Protein AF-A0A423W3A3-F1 (afdb_monomer)

Solvent-accessible surface area (backbone atoms only — not comparable to full-atom values): 9760 Å² total; per-residue (Å²): 139,81,90,86,90,85,78,93,80,85,83,80,90,76,84,77,77,81,70,83,77,73,79,74,72,78,73,67,79,78,69,74,69,83,64,56,57,60,70,57,32,50,52,51,48,52,51,54,51,54,57,58,48,65,73,46,77,58,69,70,60,25,53,52,51,51,51,51,49,54,53,35,59,57,54,19,48,82,36,55,91,37,96,64,26,46,39,63,69,35,44,51,53,41,51,52,50,44,52,75,73,65,54,54,74,65,59,55,49,54,50,52,51,51,54,52,43,40,48,54,51,18,52,54,50,49,56,51,50,50,55,51,50,53,52,52,49,56,53,48,53,52,47,54,55,48,57,56,49,58,60,56,66,68,72,62,76,78,76,88,125

pLDDT: mean 72.88, std 20.18, range [36.94, 94.88]

Sequence (161 aa):
MPVDSIGLVRPSGEGTVMLPKAEKRADLPESAPEGVRTEQGITGFMVRVSSRLRHIQPAHKRVEARHRFLGLLTSVNLNLDMQSPYDLAAADTLRDFLQEVGLTSRILLDFELILKAAESEAQARWVKAEKVAEALEATREKRGEWDVIEQSDVDEQWEIV

Organism: NCBI:txid1230097

Radius of gyration: 33.47 Å; Cα contacts (8 Å, |Δi|>4): 79; chains: 1; bounding box: 62×89×92 Å

Mean predicted aligned error: 16.51 Å

Structure (mmCIF, N/CA/C/O backbone):
data_AF-A0A423W3A3-F1
#
_entry.id   AF-A0A423W3A3-F1
#
loop_
_atom_site.group_PDB
_atom_site.id
_atom_site.type_symbol
_atom_site.label_atom_id
_atom_site.label_alt_id
_atom_site.label_comp_id
_atom_site.label_asym_id
_atom_site.label_entity_id
_atom_site.label_seq_id
_atom_site.pdbx_PDB_ins_code
_atom_site.Cartn_x
_atom_site.Cartn_y
_atom_site.Cartn_z
_atom_site.occupancy
_atom_site.B_iso_or_equiv
_atom_site.auth_seq_id
_atom_site.auth_comp_id
_atom_site.auth_asym_id
_atom_site.auth_atom_id
_atom_site.pdbx_PDB_model_num
ATOM 1 N N . MET A 1 1 ? -12.029 71.899 32.134 1.00 43.22 1 MET A N 1
ATOM 2 C CA . MET A 1 1 ? -10.652 72.395 32.369 1.00 43.22 1 MET A CA 1
ATOM 3 C C . MET A 1 1 ? -9.852 71.206 32.892 1.00 43.22 1 MET A C 1
ATOM 5 O O . MET A 1 1 ? -10.419 70.576 33.781 1.00 43.22 1 MET A O 1
ATOM 9 N N . PRO A 1 2 ? -8.643 70.848 32.411 1.00 42.91 2 PRO A N 1
ATOM 10 C CA . PRO A 1 2 ? -7.736 71.481 31.425 1.00 42.91 2 PRO A CA 1
ATOM 11 C C . PRO A 1 2 ? -7.537 70.602 30.146 1.00 42.91 2 PRO A C 1
ATOM 13 O O . PRO A 1 2 ? -7.809 69.408 30.183 1.00 42.91 2 PRO A O 1
ATOM 16 N N . VAL A 1 3 ? -7.431 71.146 28.923 1.00 47.12 3 VAL A N 1
ATOM 17 C CA . VAL A 1 3 ? -6.204 71.470 28.139 1.00 47.12 3 VAL A CA 1
ATOM 18 C C . VAL A 1 3 ? -4.923 70.716 28.508 1.00 47.12 3 VAL A C 1
ATOM 20 O O . VAL A 1 3 ? -4.428 70.891 29.608 1.00 47.12 3 VAL A O 1
ATOM 23 N N . ASP A 1 4 ? -4.367 69.967 27.548 1.00 44.53 4 ASP A N 1
ATOM 24 C CA . ASP A 1 4 ? -3.005 70.232 27.066 1.00 44.53 4 ASP A CA 1
ATOM 25 C C . ASP A 1 4 ? -2.725 69.602 25.690 1.00 44.53 4 ASP A C 1
ATOM 27 O O . ASP A 1 4 ? -3.022 68.440 25.414 1.00 44.53 4 ASP A O 1
ATOM 31 N N . SER A 1 5 ? -2.162 70.445 24.826 1.00 48.16 5 SER A N 1
ATOM 32 C CA . SER A 1 5 ? -1.683 70.175 23.474 1.00 48.16 5 SER A CA 1
ATOM 33 C C . SER A 1 5 ? -0.200 69.824 23.515 1.00 48.16 5 SER A C 1
ATOM 35 O O . SER A 1 5 ? 0.595 70.647 23.954 1.00 48.16 5 SER A O 1
ATOM 37 N N . ILE A 1 6 ? 0.195 68.678 22.964 1.00 49.97 6 ILE A N 1
ATOM 38 C CA . ILE A 1 6 ? 1.567 68.373 22.519 1.00 49.97 6 ILE A CA 1
ATOM 39 C C . ILE A 1 6 ? 1.386 67.374 21.366 1.00 49.97 6 ILE A C 1
ATOM 41 O O . ILE A 1 6 ? 0.609 66.439 21.490 1.00 49.97 6 ILE A O 1
ATOM 45 N N . GLY A 1 7 ? 1.986 67.459 20.190 1.00 36.94 7 GLY A N 1
ATOM 46 C CA . GLY A 1 7 ? 3.099 68.244 19.700 1.00 36.94 7 GLY A CA 1
ATOM 47 C C . GLY A 1 7 ? 3.613 67.485 18.474 1.00 36.94 7 GLY A C 1
ATOM 48 O O . GLY A 1 7 ? 3.959 66.312 18.548 1.00 36.94 7 GLY A O 1
ATOM 49 N N . LEU A 1 8 ? 3.551 68.165 17.339 1.00 42.56 8 LEU A N 1
ATOM 50 C CA . LEU A 1 8 ? 4.186 67.908 16.052 1.00 42.56 8 LEU A CA 1
ATOM 51 C C . LEU A 1 8 ? 5.517 67.122 16.111 1.00 42.56 8 LEU A C 1
ATOM 53 O O . LEU A 1 8 ? 6.487 67.677 16.604 1.00 42.56 8 LEU A O 1
ATOM 57 N N . VAL A 1 9 ? 5.606 65.943 15.472 1.00 43.94 9 VAL A N 1
ATOM 58 C CA . VAL A 1 9 ? 6.812 65.491 14.738 1.00 43.94 9 VAL A CA 1
ATOM 59 C C . VAL A 1 9 ? 6.397 64.532 13.605 1.00 43.94 9 VAL A C 1
ATOM 61 O O . VAL A 1 9 ? 6.062 63.374 13.835 1.00 43.94 9 VAL A O 1
ATOM 64 N N . ARG A 1 10 ? 6.450 65.008 12.355 1.00 49.56 10 ARG A N 1
ATOM 65 C CA . ARG A 1 10 ? 6.802 64.160 11.202 1.00 49.56 10 ARG A CA 1
ATOM 66 C C . ARG A 1 10 ? 8.330 64.103 11.146 1.00 49.56 10 ARG A C 1
ATOM 68 O O . ARG A 1 10 ? 8.962 65.121 11.427 1.00 49.56 10 ARG A O 1
ATOM 75 N N . PRO A 1 11 ? 8.913 62.996 10.673 1.00 46.88 11 PRO A N 1
ATOM 76 C CA . PRO A 1 11 ? 9.640 63.174 9.426 1.00 46.88 11 PRO A CA 1
ATOM 77 C C . PRO A 1 11 ? 9.573 61.978 8.474 1.00 46.88 11 PRO A C 1
ATOM 79 O O . PRO A 1 11 ? 9.392 60.829 8.856 1.00 46.88 11 PRO A O 1
ATOM 82 N N . SER A 1 12 ? 9.836 62.341 7.223 1.00 41.31 12 SER A N 1
ATOM 83 C CA . SER A 1 12 ? 10.477 61.540 6.189 1.00 41.31 12 SER A CA 1
ATOM 84 C C . SER A 1 12 ? 9.682 60.385 5.593 1.00 41.31 12 SER A C 1
ATOM 86 O O . SER A 1 12 ? 9.723 59.241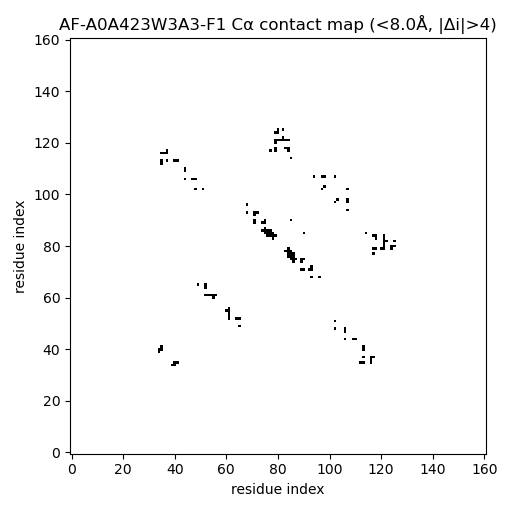 6.033 1.00 41.31 12 SER A O 1
ATOM 88 N N . GLY A 1 13 ? 9.016 60.714 4.486 1.00 46.81 13 GLY A N 1
ATOM 89 C CA . GLY A 1 13 ? 8.822 59.749 3.423 1.00 46.81 13 GLY A CA 1
ATOM 90 C C . GLY A 1 13 ? 10.174 59.370 2.830 1.00 46.81 13 GLY A C 1
ATOM 91 O O . GLY A 1 13 ? 10.799 60.171 2.143 1.00 46.81 13 GLY A O 1
ATOM 92 N N . GLU A 1 14 ? 10.573 58.126 3.047 1.00 40.88 14 GLU A N 1
ATOM 93 C CA . GLU A 1 14 ? 11.341 57.380 2.064 1.00 40.88 14 GLU A CA 1
ATOM 94 C C . GLU A 1 14 ? 10.379 56.380 1.433 1.00 40.88 14 GLU A C 1
ATOM 96 O O . GLU A 1 14 ? 9.945 55.398 2.037 1.00 40.88 14 GLU A O 1
ATOM 101 N N . GLY A 1 15 ? 9.967 56.704 0.209 1.00 40.06 15 GLY A N 1
ATOM 102 C CA . GLY A 1 15 ? 9.215 55.802 -0.638 1.00 40.06 15 GLY A CA 1
ATOM 103 C C . GLY A 1 15 ? 10.087 54.609 -1.002 1.00 40.06 15 GLY A C 1
ATOM 104 O O . GLY A 1 15 ? 10.914 54.695 -1.901 1.00 40.06 15 GLY A O 1
ATOM 105 N N . THR A 1 16 ? 9.863 53.476 -0.343 1.00 38.41 16 THR A N 1
ATOM 106 C CA . THR A 1 16 ? 10.180 52.181 -0.945 1.00 38.41 16 THR A CA 1
ATOM 107 C C . THR A 1 16 ? 8.969 51.783 -1.771 1.00 38.41 16 THR A C 1
ATOM 109 O O . THR A 1 16 ? 7.960 51.303 -1.253 1.00 38.41 16 THR A O 1
ATOM 112 N N . VAL A 1 17 ? 9.052 52.065 -3.069 1.00 42.94 17 VAL A N 1
ATOM 113 C CA . VAL A 1 17 ? 8.116 51.546 -4.063 1.00 42.94 17 VAL A CA 1
ATOM 114 C C . VAL A 1 17 ? 8.175 50.027 -3.992 1.00 42.94 17 VAL A C 1
ATOM 116 O O . VAL A 1 17 ? 9.223 49.412 -4.184 1.00 42.94 17 VAL A O 1
ATOM 119 N N . MET A 1 18 ? 7.024 49.446 -3.670 1.00 40.09 18 MET A N 1
ATOM 120 C CA . MET A 1 18 ? 6.781 48.018 -3.710 1.00 40.09 18 MET A CA 1
ATOM 121 C C . MET A 1 18 ? 7.066 47.484 -5.114 1.00 40.09 18 MET A C 1
ATOM 123 O O . MET A 1 18 ? 6.359 47.815 -6.063 1.00 40.09 18 MET A O 1
ATOM 127 N N . LEU A 1 19 ? 8.066 46.615 -5.231 1.00 50.25 19 LEU A N 1
ATOM 128 C CA . LEU A 1 19 ? 8.098 45.625 -6.299 1.00 50.25 19 LEU A CA 1
ATOM 129 C C . LEU A 1 19 ? 7.278 44.416 -5.824 1.00 50.25 19 LEU A C 1
ATOM 131 O O . LEU A 1 19 ? 7.467 43.977 -4.683 1.00 50.25 19 LEU A O 1
ATOM 135 N N . PRO A 1 20 ? 6.345 43.894 -6.641 1.00 41.22 20 PRO A N 1
ATOM 136 C CA . PRO A 1 20 ? 5.520 42.761 -6.260 1.00 41.22 20 PRO A CA 1
ATOM 137 C C . PRO A 1 20 ? 6.425 41.574 -5.945 1.00 41.22 20 PRO A C 1
ATOM 139 O O . PRO A 1 20 ? 7.219 41.119 -6.767 1.00 41.22 20 PRO A O 1
ATOM 142 N N . LYS A 1 21 ? 6.307 41.117 -4.698 1.00 40.44 21 LYS A N 1
ATOM 143 C CA . LYS A 1 21 ? 6.926 39.909 -4.172 1.00 40.44 21 LYS A CA 1
ATOM 144 C C . LYS A 1 21 ? 6.572 38.783 -5.134 1.00 40.44 21 LYS A C 1
ATOM 146 O O . LYS A 1 21 ? 5.400 38.428 -5.233 1.00 40.44 21 LYS A O 1
ATOM 151 N N . ALA A 1 22 ? 7.579 38.301 -5.861 1.00 42.16 22 ALA A N 1
ATOM 152 C CA . ALA A 1 22 ? 7.466 37.151 -6.736 1.00 42.16 22 ALA A CA 1
ATOM 153 C C . ALA A 1 22 ? 6.656 36.082 -6.008 1.00 42.16 22 ALA A C 1
ATOM 155 O O . ALA A 1 22 ? 6.976 35.733 -4.864 1.00 42.16 22 ALA A O 1
ATOM 156 N N . GLU A 1 23 ? 5.571 35.647 -6.647 1.00 39.56 23 GLU A N 1
ATOM 157 C CA . GLU A 1 23 ? 4.802 34.494 -6.221 1.00 39.56 23 GLU A CA 1
ATOM 158 C C . GLU A 1 23 ? 5.806 33.397 -5.892 1.00 39.56 23 GLU A C 1
ATOM 1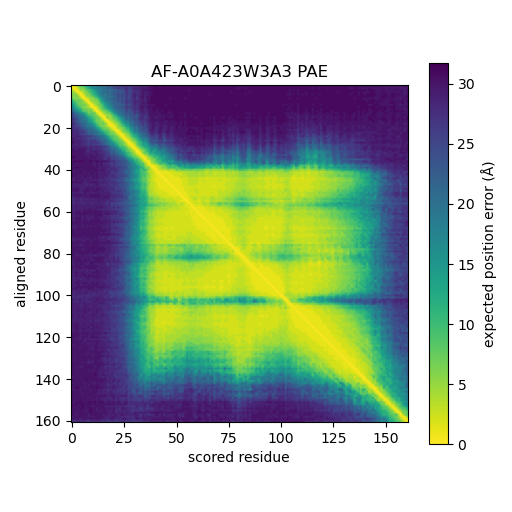60 O O . GLU A 1 23 ? 6.500 32.873 -6.768 1.00 39.56 23 GLU A O 1
ATOM 165 N N . LYS A 1 24 ? 5.918 33.080 -4.597 1.00 39.69 24 LYS A N 1
ATOM 166 C CA . LYS A 1 24 ? 6.409 31.779 -4.182 1.00 39.69 24 LYS A CA 1
ATOM 167 C C . LYS A 1 24 ? 5.463 30.804 -4.862 1.00 39.69 24 LYS A C 1
ATOM 169 O O . LYS A 1 24 ? 4.366 30.565 -4.359 1.00 39.69 24 LYS A O 1
ATOM 174 N N . ARG A 1 25 ? 5.881 30.289 -6.023 1.00 41.34 25 ARG A N 1
ATOM 175 C CA . ARG A 1 25 ? 5.448 28.984 -6.499 1.00 41.34 25 ARG A CA 1
ATOM 176 C C . ARG A 1 25 ? 5.480 28.113 -5.260 1.00 41.34 25 ARG A C 1
ATOM 178 O O . ARG A 1 25 ? 6.506 28.038 -4.585 1.00 41.34 25 ARG A O 1
ATOM 185 N N . ALA A 1 26 ? 4.312 27.619 -4.877 1.00 38.19 26 ALA A N 1
ATOM 186 C CA . ALA A 1 26 ? 4.230 26.592 -3.873 1.00 38.19 26 ALA A CA 1
ATOM 187 C C . ALA A 1 26 ? 5.052 25.438 -4.438 1.00 38.19 26 ALA A C 1
ATOM 189 O O . ALA A 1 26 ? 4.578 24.706 -5.306 1.00 38.19 26 ALA A O 1
ATOM 190 N N . ASP A 1 27 ? 6.313 25.365 -4.017 1.00 41.59 27 ASP A N 1
ATOM 191 C CA . ASP A 1 27 ? 7.104 24.161 -4.095 1.00 41.59 27 ASP A CA 1
ATOM 192 C C . ASP A 1 27 ? 6.250 23.118 -3.381 1.00 41.59 27 ASP A C 1
ATOM 194 O O . ASP A 1 27 ? 6.100 23.110 -2.154 1.00 41.59 27 ASP A O 1
ATOM 198 N N . LEU A 1 28 ? 5.574 22.305 -4.195 1.00 46.03 28 LEU A N 1
ATOM 199 C CA . LEU A 1 28 ? 5.144 20.973 -3.814 1.00 46.03 28 LEU A CA 1
ATOM 200 C C . LEU A 1 28 ? 6.295 20.381 -2.999 1.00 46.03 28 LEU A C 1
ATOM 202 O O . LEU A 1 28 ? 7.432 20.529 -3.444 1.00 46.03 28 LEU A O 1
ATOM 206 N N . PRO A 1 29 ? 6.050 19.772 -1.827 1.00 44.22 29 PRO A N 1
ATOM 207 C CA . PRO A 1 29 ? 7.122 19.178 -1.046 1.00 44.22 29 PRO A CA 1
ATOM 208 C C . PRO A 1 29 ? 7.838 18.140 -1.914 1.00 44.22 29 PRO A C 1
ATOM 210 O O . PRO A 1 29 ? 7.359 17.027 -2.130 1.00 44.22 29 PRO A O 1
ATOM 213 N N . GLU A 1 30 ? 8.960 18.579 -2.472 1.00 48.22 30 GLU A N 1
ATOM 214 C CA . GLU A 1 30 ? 9.918 17.795 -3.212 1.00 48.22 30 GLU A CA 1
ATOM 215 C C . GLU A 1 30 ? 10.540 16.847 -2.191 1.00 48.22 30 GLU A C 1
ATOM 217 O O . GLU A 1 30 ? 10.986 17.265 -1.123 1.00 48.22 30 GLU A O 1
ATOM 222 N N . SER A 1 31 ? 10.483 15.556 -2.506 1.00 45.34 31 SER A N 1
ATOM 223 C CA . SER A 1 31 ? 10.756 14.416 -1.627 1.00 45.34 31 SER A CA 1
ATOM 224 C C . SER A 1 31 ? 9.699 14.172 -0.538 1.00 45.34 31 SER A C 1
ATOM 226 O O . SER A 1 31 ? 9.670 14.766 0.540 1.00 45.34 31 SER A O 1
ATOM 228 N N . ALA A 1 32 ? 8.844 13.176 -0.795 1.00 45.47 32 ALA A N 1
ATOM 229 C CA . ALA A 1 32 ? 8.305 12.379 0.297 1.00 45.47 32 ALA A CA 1
ATOM 230 C C . ALA A 1 32 ? 9.491 11.917 1.170 1.00 45.47 32 ALA A C 1
ATOM 232 O O . ALA A 1 32 ? 10.530 11.555 0.612 1.00 45.47 32 ALA A O 1
ATOM 233 N N . PRO A 1 33 ? 9.379 11.949 2.510 1.00 45.16 33 PRO A N 1
ATOM 234 C CA . PRO A 1 33 ? 10.493 11.611 3.384 1.00 45.16 33 PRO A CA 1
ATOM 235 C C . PRO A 1 33 ? 11.054 10.237 3.002 1.00 45.16 33 PRO A C 1
ATOM 237 O O . PRO A 1 33 ? 10.318 9.250 2.977 1.00 45.16 33 PRO A O 1
ATOM 240 N N . GLU A 1 34 ? 12.363 10.177 2.743 1.00 47.88 34 GLU A N 1
ATOM 241 C CA . GLU A 1 34 ? 13.142 8.993 2.327 1.00 47.88 34 GLU A CA 1
ATOM 242 C C . GLU A 1 34 ? 12.978 7.750 3.23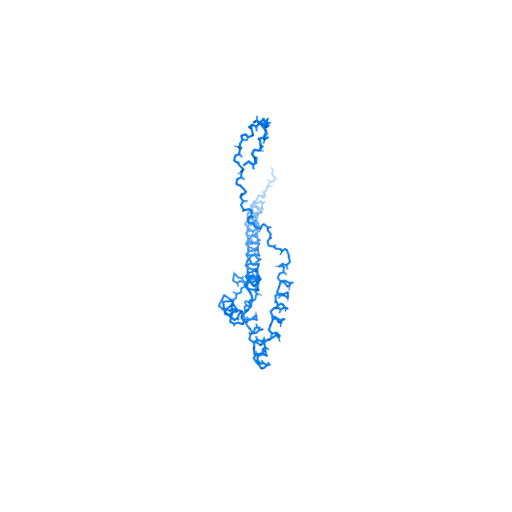0 1.00 47.88 34 GLU A C 1
ATOM 244 O O . GLU A 1 34 ? 13.457 6.667 2.901 1.00 47.88 34 GLU A O 1
ATOM 249 N N . GLY A 1 35 ? 12.264 7.872 4.353 1.00 41.94 35 GLY A N 1
ATOM 250 C CA . GLY A 1 35 ? 11.908 6.787 5.266 1.00 41.94 35 GLY A CA 1
ATOM 251 C C . GLY A 1 35 ? 10.745 5.888 4.818 1.00 41.94 35 GLY A C 1
ATOM 252 O O . GLY A 1 35 ? 10.448 4.920 5.514 1.00 41.94 35 GLY A O 1
ATOM 253 N N . VAL A 1 36 ? 10.093 6.152 3.678 1.00 47.72 36 VAL A N 1
ATOM 254 C CA . VAL A 1 36 ? 9.083 5.248 3.074 1.00 47.72 36 VAL A CA 1
ATOM 255 C C . VAL A 1 36 ? 9.743 4.305 2.056 1.00 47.72 36 VAL A C 1
ATOM 257 O O . VAL A 1 36 ? 9.193 3.993 1.007 1.00 47.72 36 VAL A O 1
ATOM 260 N N . ARG A 1 37 ? 10.954 3.818 2.353 1.00 54.38 37 ARG A N 1
ATOM 261 C CA . ARG A 1 37 ? 11.483 2.615 1.700 1.00 54.38 37 ARG A CA 1
ATOM 262 C C . ARG A 1 37 ? 10.742 1.426 2.302 1.00 54.38 37 ARG A C 1
ATOM 264 O O . ARG A 1 37 ? 11.085 0.961 3.387 1.00 54.38 37 ARG A O 1
ATOM 271 N N . THR A 1 38 ? 9.621 1.118 1.654 1.00 63.03 38 THR A N 1
ATOM 272 C CA . THR A 1 38 ? 8.705 -0.028 1.788 1.00 63.03 38 THR A CA 1
ATOM 273 C C . THR A 1 38 ? 8.735 -0.773 3.130 1.00 63.03 38 THR A C 1
ATOM 275 O O . THR A 1 38 ? 7.797 -0.629 3.908 1.00 63.03 38 THR A O 1
ATOM 278 N N . GLU A 1 39 ? 9.792 -1.500 3.486 1.00 60.88 39 GLU A N 1
ATOM 279 C CA . GLU A 1 39 ? 9.851 -2.278 4.735 1.00 60.88 39 GLU A CA 1
ATOM 280 C C . GLU A 1 39 ? 9.796 -1.441 6.029 1.00 60.88 39 GLU A C 1
ATOM 282 O O . GLU A 1 39 ? 9.061 -1.783 6.966 1.00 60.88 39 GLU A O 1
ATOM 287 N N . GLN A 1 40 ? 10.521 -0.317 6.101 1.00 63.72 40 GLN A N 1
ATOM 288 C CA . GLN A 1 40 ? 10.511 0.545 7.295 1.00 63.72 40 GLN A CA 1
ATOM 289 C C . GLN A 1 40 ? 9.209 1.353 7.398 1.00 63.72 40 GLN A C 1
ATOM 291 O O . GLN A 1 40 ? 8.678 1.551 8.497 1.00 63.72 40 GLN A O 1
ATOM 296 N N . GLY A 1 41 ? 8.651 1.754 6.250 1.00 77.12 41 GLY A N 1
ATOM 297 C CA . GLY A 1 41 ? 7.373 2.461 6.158 1.00 77.12 41 GLY A CA 1
ATOM 298 C C . GLY A 1 41 ? 6.190 1.591 6.590 1.00 77.12 41 GLY A C 1
ATOM 299 O O . GLY A 1 41 ? 5.409 2.004 7.452 1.00 77.12 41 GLY A O 1
ATOM 300 N N . ILE A 1 42 ? 6.106 0.362 6.066 1.00 83.75 42 ILE A N 1
ATOM 301 C CA . ILE A 1 42 ? 5.047 -0.606 6.395 1.00 83.75 42 ILE A CA 1
ATOM 302 C C . ILE A 1 42 ? 5.135 -1.006 7.866 1.00 83.75 42 ILE A C 1
ATOM 304 O O . ILE A 1 42 ? 4.128 -0.970 8.573 1.00 83.75 42 ILE A O 1
ATOM 308 N N . THR A 1 43 ? 6.333 -1.308 8.373 1.00 85.69 43 THR A N 1
ATOM 309 C CA . THR A 1 43 ? 6.516 -1.658 9.790 1.00 85.69 43 THR A CA 1
ATOM 310 C C . THR A 1 43 ? 6.097 -0.510 10.707 1.00 85.69 43 THR A C 1
ATOM 312 O O . THR A 1 43 ? 5.352 -0.716 11.668 1.00 85.69 43 THR A O 1
ATOM 315 N N . GLY A 1 44 ? 6.501 0.723 10.385 1.00 86.69 44 GLY A N 1
ATOM 316 C CA . GLY A 1 44 ? 6.090 1.911 11.130 1.00 86.69 44 GLY A CA 1
ATOM 317 C C . GLY A 1 44 ? 4.573 2.123 11.119 1.00 86.69 44 GLY A C 1
ATOM 318 O O . GLY A 1 44 ? 3.983 2.416 12.163 1.00 86.69 44 GLY A O 1
ATOM 319 N N . PHE A 1 45 ? 3.932 1.935 9.966 1.00 89.50 45 PHE A N 1
ATOM 320 C CA . PHE A 1 45 ? 2.479 1.990 9.824 1.00 89.50 45 PHE A CA 1
ATOM 321 C C . PHE A 1 45 ? 1.782 0.913 10.670 1.00 89.50 45 PHE A C 1
ATOM 323 O O . PHE A 1 45 ? 0.918 1.241 11.487 1.00 89.50 45 PHE A O 1
ATOM 330 N N . MET A 1 46 ? 2.220 -0.347 10.575 1.00 90.56 46 MET A N 1
ATOM 331 C CA . MET A 1 46 ? 1.679 -1.462 11.359 1.00 90.56 46 MET A CA 1
ATOM 332 C C . MET A 1 46 ? 1.756 -1.201 12.863 1.00 90.56 46 MET A C 1
ATOM 334 O O . MET A 1 46 ? 0.785 -1.448 13.585 1.00 90.56 46 MET A O 1
ATOM 338 N N . VAL A 1 47 ? 2.884 -0.677 13.351 1.00 89.75 47 VAL A N 1
ATOM 339 C CA . VAL A 1 47 ? 3.068 -0.336 14.768 1.00 89.75 47 VAL A CA 1
ATOM 340 C C . VAL A 1 47 ? 2.094 0.762 15.194 1.00 89.75 47 VAL A C 1
ATOM 342 O O . VAL A 1 47 ? 1.448 0.637 16.240 1.00 89.75 47 VAL A O 1
ATOM 345 N N . ARG A 1 48 ? 1.937 1.819 14.385 1.00 89.56 48 ARG A N 1
ATOM 346 C CA . ARG A 1 48 ? 1.013 2.926 14.682 1.00 89.56 48 ARG A CA 1
ATOM 347 C C . ARG A 1 48 ? -0.439 2.455 14.732 1.00 89.56 48 ARG A C 1
ATOM 349 O O . ARG A 1 48 ? -1.129 2.767 15.705 1.00 89.56 48 ARG A O 1
ATOM 356 N N . VAL A 1 49 ? -0.883 1.663 13.756 1.00 91.38 49 VAL A N 1
ATOM 357 C CA . VAL A 1 49 ? -2.242 1.099 13.738 1.00 91.38 49 VAL A CA 1
ATOM 358 C C . VAL A 1 49 ? -2.445 0.159 14.927 1.00 91.38 49 VAL A C 1
ATOM 360 O O . VAL A 1 49 ? -3.364 0.353 15.720 1.00 91.38 49 VAL A O 1
ATOM 363 N N . SER A 1 50 ? -1.537 -0.794 15.142 1.00 89.94 50 SER A N 1
ATOM 364 C CA . SER A 1 50 ? -1.627 -1.772 16.239 1.00 89.94 50 SER A CA 1
ATOM 365 C C . SER A 1 50 ? -1.662 -1.124 17.627 1.00 89.94 50 SER A C 1
ATOM 367 O O . SER A 1 50 ? -2.355 -1.613 18.532 1.00 89.94 50 SER A O 1
ATOM 369 N N . SER A 1 51 ? -0.926 -0.021 17.799 1.00 89.56 51 SER A N 1
ATOM 370 C CA . SER A 1 51 ? -0.946 0.800 19.010 1.00 89.56 51 SER A CA 1
ATOM 371 C C . SER A 1 51 ? -2.331 1.407 19.242 1.00 89.56 51 SER A C 1
ATOM 373 O O . SER A 1 51 ? -2.892 1.262 20.326 1.00 89.56 51 SER A O 1
ATOM 375 N N . ARG A 1 52 ? -2.957 1.978 18.207 1.00 87.94 52 ARG A N 1
ATOM 376 C CA . ARG A 1 52 ? -4.309 2.551 18.303 1.00 87.94 52 ARG A CA 1
ATOM 377 C C . ARG A 1 52 ? -5.375 1.500 18.5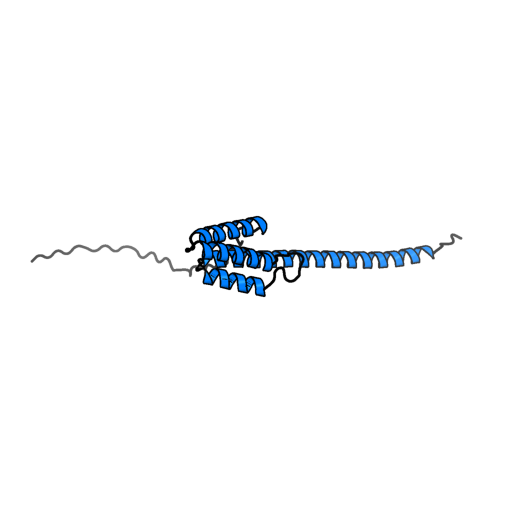82 1.00 87.94 52 ARG A C 1
ATOM 379 O O . ARG A 1 52 ? -6.169 1.674 19.505 1.00 87.94 52 ARG A O 1
ATOM 386 N N . LEU A 1 53 ? -5.321 0.369 17.880 1.00 90.06 53 LEU A N 1
ATOM 387 C CA . LEU A 1 53 ? -6.239 -0.749 18.105 1.00 90.06 53 LEU A CA 1
ATOM 388 C C . LEU A 1 53 ? -6.167 -1.277 19.548 1.00 90.06 53 LEU A C 1
ATOM 390 O O . LEU A 1 53 ? -7.138 -1.837 20.050 1.00 90.06 53 LEU A O 1
ATOM 394 N N . ARG A 1 54 ? -5.042 -1.088 20.261 1.00 89.38 54 ARG A N 1
ATOM 395 C CA . ARG A 1 54 ? -4.884 -1.523 21.660 1.00 89.38 54 ARG A CA 1
ATOM 396 C C . ARG A 1 54 ? -5.906 -0.886 22.608 1.00 89.38 54 ARG A C 1
ATOM 398 O O . ARG A 1 54 ? -6.254 -1.514 23.605 1.00 89.38 54 ARG A O 1
ATOM 405 N N . HIS A 1 55 ? -6.384 0.314 22.298 1.00 89.44 55 HIS A N 1
ATOM 406 C CA . HIS A 1 55 ? -7.297 1.068 23.156 1.00 89.44 55 HIS A CA 1
ATOM 407 C C . HIS A 1 55 ? -8.775 0.724 22.941 1.00 89.44 55 HIS A C 1
ATOM 409 O O . HIS A 1 55 ? -9.617 1.177 23.712 1.00 89.44 55 HIS A O 1
ATOM 415 N N . ILE A 1 56 ? -9.097 -0.101 21.939 1.00 88.88 56 ILE A N 1
ATOM 416 C CA . ILE A 1 56 ? -10.471 -0.536 21.682 1.00 88.88 56 ILE A CA 1
ATOM 417 C C . ILE A 1 56 ? -10.981 -1.351 22.871 1.00 88.88 56 ILE A C 1
ATOM 419 O O . ILE A 1 56 ? -10.317 -2.281 23.351 1.00 88.88 56 ILE A O 1
ATOM 423 N N . GLN A 1 57 ? -12.183 -0.999 23.317 1.00 88.00 57 GLN A N 1
ATOM 424 C CA . GLN A 1 57 ? -12.974 -1.750 24.279 1.00 88.00 57 GLN A CA 1
ATOM 425 C C . GLN A 1 57 ? -14.325 -2.098 23.653 1.00 88.00 57 GLN A C 1
ATOM 427 O O . GLN A 1 57 ? -14.856 -1.305 22.872 1.00 88.00 57 GLN A O 1
ATOM 432 N N . PRO A 1 58 ? -14.914 -3.249 24.003 1.00 91.12 58 PRO A N 1
ATOM 433 C CA . PRO A 1 58 ? -14.398 -4.316 24.877 1.00 91.12 58 PRO A CA 1
ATOM 434 C C . PRO A 1 58 ? -13.293 -5.186 24.235 1.00 91.12 58 PRO A C 1
ATOM 436 O O . PRO A 1 58 ? -13.048 -5.132 23.030 1.00 91.12 58 PRO A O 1
ATOM 439 N N . ALA A 1 59 ? -12.626 -6.021 25.045 1.00 91.06 59 ALA A N 1
ATOM 440 C CA . ALA A 1 59 ? -11.455 -6.810 24.636 1.00 91.06 59 ALA A CA 1
ATOM 441 C C . ALA A 1 59 ? -11.682 -7.734 23.425 1.00 91.06 59 ALA A C 1
ATOM 443 O O . ALA A 1 59 ? -10.773 -7.881 22.610 1.00 91.06 59 ALA A O 1
ATOM 444 N N . HIS A 1 60 ? -12.875 -8.318 23.276 1.00 92.50 60 HIS A N 1
ATOM 445 C CA . HIS A 1 60 ? -13.191 -9.173 22.126 1.00 92.50 60 HIS A CA 1
ATOM 446 C C . HIS A 1 60 ? -13.168 -8.384 20.807 1.00 92.50 60 HIS A C 1
ATOM 448 O O . HIS A 1 60 ? -12.512 -8.812 19.862 1.00 92.50 60 HIS A O 1
ATOM 454 N N . LYS A 1 61 ? -13.751 -7.174 20.777 1.00 91.38 61 LYS A N 1
ATOM 455 C CA . LYS A 1 61 ? -13.726 -6.298 19.591 1.00 91.38 61 LYS A CA 1
ATOM 456 C C . LYS A 1 61 ? -12.312 -5.881 19.212 1.00 91.38 61 LYS A C 1
ATOM 458 O O . LYS A 1 61 ? -11.992 -5.732 18.041 1.00 91.38 61 LYS A O 1
ATOM 463 N N . ARG A 1 62 ? -11.434 -5.711 20.202 1.00 93.25 62 ARG A N 1
ATOM 464 C CA . ARG A 1 62 ? -10.019 -5.418 19.955 1.00 93.25 62 ARG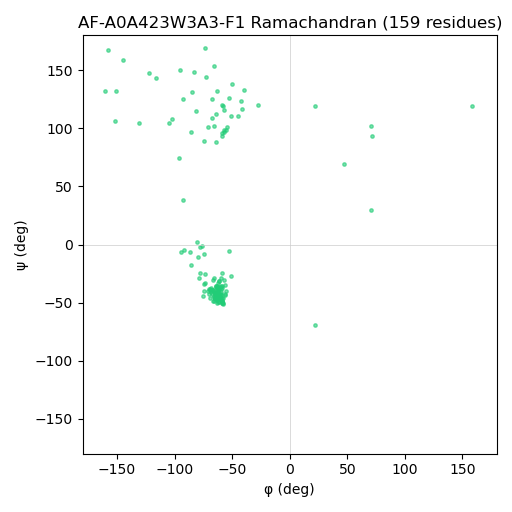 A CA 1
ATOM 465 C C . ARG A 1 62 ? -9.300 -6.570 19.252 1.00 93.25 62 ARG A C 1
ATOM 467 O O . ARG A 1 62 ? -8.475 -6.314 18.378 1.00 93.25 62 ARG A O 1
ATOM 474 N N . VAL A 1 63 ? -9.559 -7.815 19.657 1.00 92.38 63 VAL A N 1
ATOM 475 C CA . VAL A 1 63 ? -8.966 -8.998 19.009 1.00 92.38 63 VAL A CA 1
ATOM 476 C C . VAL A 1 63 ? -9.473 -9.113 17.575 1.00 92.38 63 VAL A C 1
ATOM 478 O O . VAL A 1 63 ? -8.665 -9.243 16.661 1.00 92.38 63 VAL A O 1
ATOM 481 N N . GLU A 1 64 ? -10.782 -8.967 17.380 1.00 93.50 64 GLU A N 1
ATOM 482 C CA . GLU A 1 64 ? -11.421 -8.985 16.064 1.00 93.50 64 GLU A CA 1
ATOM 483 C C . GLU A 1 64 ? -10.867 -7.894 15.137 1.00 93.50 64 GLU A C 1
ATOM 485 O O . GLU A 1 64 ? -10.425 -8.194 14.032 1.00 93.50 64 GLU A O 1
ATOM 490 N N . ALA A 1 65 ? -10.773 -6.646 15.609 1.00 92.50 65 ALA A N 1
ATOM 491 C CA . ALA A 1 65 ? -10.228 -5.538 14.828 1.00 92.50 65 ALA A CA 1
ATOM 492 C C . ALA A 1 65 ? -8.762 -5.767 14.431 1.00 92.50 65 ALA A C 1
ATOM 494 O O . ALA A 1 65 ? -8.364 -5.450 13.315 1.00 92.50 65 ALA A O 1
ATOM 495 N N . ARG A 1 66 ? -7.944 -6.344 15.321 1.00 93.19 66 ARG A N 1
ATOM 496 C CA . ARG A 1 66 ? -6.553 -6.698 14.995 1.00 93.19 66 ARG A CA 1
ATOM 497 C C . ARG A 1 66 ? -6.471 -7.813 13.965 1.00 93.19 66 ARG A C 1
ATOM 499 O O . ARG A 1 66 ? -5.643 -7.730 13.065 1.00 93.19 66 ARG A O 1
ATOM 506 N N . HIS A 1 67 ? -7.310 -8.836 14.098 1.00 93.88 67 HIS A N 1
ATOM 507 C CA . HIS A 1 67 ? -7.350 -9.936 13.145 1.00 93.88 67 HIS A CA 1
ATOM 508 C C . HIS A 1 67 ? -7.803 -9.450 11.763 1.00 93.88 67 HIS A C 1
ATOM 510 O O . HIS A 1 67 ? -7.125 -9.719 10.775 1.00 93.88 67 HIS A O 1
ATOM 516 N N . ARG A 1 68 ? -8.873 -8.645 11.711 1.00 94.06 68 ARG A N 1
ATOM 517 C CA . ARG A 1 68 ? -9.364 -8.009 10.481 1.00 94.06 68 ARG A CA 1
ATOM 518 C C . ARG A 1 68 ? -8.295 -7.118 9.850 1.00 94.06 68 ARG A C 1
ATOM 520 O O . ARG A 1 68 ? -8.048 -7.249 8.660 1.00 94.06 68 ARG A O 1
ATOM 527 N N . PHE A 1 69 ? -7.615 -6.280 10.636 1.00 94.19 69 PHE A N 1
ATOM 528 C CA . PHE A 1 69 ? -6.524 -5.438 10.137 1.00 94.19 69 PHE A CA 1
ATOM 529 C C . PHE A 1 69 ? -5.400 -6.255 9.489 1.00 94.19 69 PHE A C 1
ATOM 531 O O . PHE A 1 69 ? -4.996 -5.948 8.373 1.00 94.19 69 PHE A O 1
ATOM 538 N N . LEU A 1 70 ? -4.907 -7.293 10.173 1.00 91.88 70 LEU A N 1
ATOM 539 C CA . LEU A 1 70 ? -3.833 -8.137 9.645 1.00 91.88 70 LEU A CA 1
ATOM 540 C C . LEU A 1 70 ? -4.270 -8.870 8.375 1.00 91.88 70 LEU A C 1
ATOM 542 O O . LEU A 1 70 ? -3.519 -8.882 7.407 1.00 91.88 70 LEU A O 1
ATOM 546 N N . GLY A 1 71 ? -5.490 -9.415 8.360 1.00 93.56 71 GLY A N 1
ATOM 547 C CA . GLY A 1 71 ? -6.052 -10.061 7.176 1.00 93.56 71 GLY A CA 1
ATOM 548 C C . GLY A 1 71 ? -6.129 -9.109 5.983 1.00 93.56 71 GLY A C 1
ATOM 549 O O . GLY A 1 71 ? -5.631 -9.438 4.914 1.00 93.56 71 GLY A O 1
ATOM 550 N N . LEU A 1 72 ? -6.667 -7.902 6.182 1.00 92.94 72 LEU A N 1
ATOM 551 C CA . LEU A 1 72 ? -6.755 -6.885 5.130 1.00 92.94 72 LEU A CA 1
ATOM 552 C C . LEU A 1 72 ? -5.375 -6.456 4.628 1.00 92.94 72 LEU A C 1
ATOM 554 O O . LEU A 1 72 ? -5.178 -6.346 3.424 1.00 92.94 72 LEU A O 1
ATOM 558 N N . LEU A 1 73 ? -4.408 -6.262 5.527 1.00 90.88 73 LEU A N 1
ATOM 559 C CA . LEU A 1 73 ? -3.047 -5.895 5.145 1.00 90.88 73 LEU A CA 1
ATOM 560 C C . LEU A 1 73 ? -2.383 -6.977 4.284 1.00 90.88 73 LEU A C 1
ATOM 562 O O . LEU A 1 73 ? -1.698 -6.654 3.318 1.00 90.88 73 LEU A O 1
ATOM 566 N N . THR A 1 74 ? -2.598 -8.254 4.608 1.00 89.75 74 THR A N 1
ATOM 567 C CA . THR A 1 74 ? -2.125 -9.366 3.776 1.00 89.75 74 THR A CA 1
ATOM 568 C C . THR A 1 74 ? -2.840 -9.397 2.425 1.00 89.75 74 THR A C 1
ATOM 570 O O . THR A 1 74 ? -2.183 -9.620 1.412 1.00 89.75 74 THR A O 1
ATOM 573 N N . SER A 1 75 ? -4.146 -9.114 2.385 1.00 90.50 75 SER A N 1
ATOM 574 C CA . SER A 1 75 ? -4.924 -9.072 1.139 1.00 90.50 75 SER A CA 1
ATOM 575 C C . SER A 1 75 ? -4.509 -7.952 0.186 1.00 90.50 75 SER A C 1
ATOM 577 O O . SER A 1 75 ? -4.628 -8.135 -1.018 1.00 90.50 75 SER A O 1
ATOM 579 N N . VAL A 1 76 ? -3.992 -6.821 0.689 1.00 89.88 76 VAL A N 1
ATOM 580 C CA . VAL A 1 76 ? -3.420 -5.761 -0.169 1.00 89.88 76 VAL A CA 1
ATOM 581 C C . VAL A 1 76 ? -2.287 -6.314 -1.039 1.00 89.88 76 VAL A C 1
ATOM 583 O O . VAL A 1 76 ? -2.123 -5.857 -2.165 1.00 89.88 76 VAL A O 1
ATOM 586 N N . ASN A 1 77 ? -1.556 -7.324 -0.547 1.00 84.38 77 ASN A N 1
ATOM 587 C CA . ASN A 1 77 ? -0.574 -8.102 -1.302 1.00 84.38 77 ASN A CA 1
ATOM 588 C C . ASN A 1 77 ? 0.396 -7.235 -2.127 1.00 84.38 77 ASN A C 1
ATOM 590 O O . ASN A 1 77 ? 0.341 -7.201 -3.355 1.00 84.38 77 ASN A O 1
ATOM 594 N N . LEU A 1 78 ? 1.280 -6.515 -1.432 1.00 84.56 78 LEU A N 1
ATOM 595 C CA . LEU A 1 78 ? 2.263 -5.640 -2.069 1.00 84.56 78 LEU A CA 1
ATOM 596 C C . LEU A 1 78 ? 3.303 -6.465 -2.846 1.00 84.56 78 LEU A C 1
ATOM 598 O O . LEU A 1 78 ? 4.163 -7.105 -2.242 1.00 84.56 78 LEU A O 1
ATOM 602 N N . ASN A 1 79 ? 3.244 -6.417 -4.176 1.00 83.56 79 ASN A N 1
ATOM 603 C CA . ASN A 1 79 ? 4.173 -7.080 -5.083 1.00 83.56 79 ASN A CA 1
ATOM 604 C C . ASN A 1 79 ? 4.685 -6.117 -6.162 1.00 83.56 79 ASN A C 1
ATOM 606 O O . ASN A 1 79 ? 4.009 -5.835 -7.143 1.00 83.56 79 ASN A O 1
ATOM 610 N N . LEU A 1 80 ? 5.927 -5.668 -6.012 1.00 82.38 80 LEU A N 1
ATOM 611 C CA . LEU A 1 80 ? 6.547 -4.672 -6.892 1.00 82.38 80 LEU A CA 1
ATOM 612 C C . LEU A 1 80 ? 6.948 -5.206 -8.273 1.00 82.38 80 LEU A C 1
ATOM 614 O O . LEU A 1 80 ? 7.364 -4.425 -9.127 1.00 82.38 80 LEU A O 1
ATOM 618 N N . ASP A 1 81 ? 6.855 -6.517 -8.483 1.00 78.50 81 ASP A N 1
ATOM 619 C CA . ASP A 1 81 ? 7.173 -7.151 -9.764 1.00 78.50 81 ASP A CA 1
ATOM 620 C C . ASP A 1 81 ? 5.929 -7.277 -10.663 1.00 78.50 81 ASP A C 1
ATOM 622 O O . ASP A 1 81 ? 6.024 -7.696 -11.817 1.00 78.50 81 ASP A O 1
ATOM 626 N N . MET A 1 82 ? 4.753 -6.905 -10.149 1.00 78.75 82 MET A N 1
ATOM 627 C CA . MET A 1 82 ? 3.500 -6.857 -10.898 1.00 78.75 82 MET A CA 1
ATOM 628 C C . MET A 1 82 ? 3.224 -5.451 -11.435 1.00 78.75 82 MET A C 1
ATOM 630 O O . MET A 1 82 ? 3.572 -4.448 -10.818 1.00 78.75 82 MET A O 1
ATOM 634 N N . GLN A 1 83 ? 2.526 -5.379 -12.574 1.00 76.50 83 GLN A N 1
ATOM 635 C CA . GLN A 1 83 ? 2.099 -4.108 -13.172 1.00 76.50 83 GLN A CA 1
ATOM 636 C C . GLN A 1 83 ? 1.148 -3.324 -12.253 1.00 76.50 83 GLN A C 1
ATOM 638 O O . GLN A 1 83 ? 1.222 -2.101 -12.190 1.00 76.50 83 GLN A O 1
ATOM 643 N N . SER A 1 84 ? 0.278 -4.032 -11.524 1.00 84.38 84 SER A N 1
ATOM 644 C CA . SER A 1 84 ? -0.468 -3.484 -10.389 1.00 84.38 84 SER A CA 1
ATOM 645 C C . SER A 1 84 ? 0.205 -3.975 -9.111 1.00 84.38 84 SER A C 1
ATOM 647 O O . SER A 1 84 ? 0.095 -5.166 -8.811 1.00 84.38 84 SER A O 1
ATOM 649 N N . PRO A 1 85 ? 0.911 -3.113 -8.362 1.00 86.50 85 PRO A N 1
ATOM 650 C CA . PRO A 1 85 ? 1.749 -3.566 -7.261 1.00 86.50 85 PRO A CA 1
ATOM 651 C C . PRO A 1 85 ? 0.982 -3.956 -6.000 1.00 86.50 85 PRO A C 1
ATOM 653 O O . PRO A 1 85 ? 1.596 -4.329 -5.006 1.00 86.50 85 PRO A O 1
ATOM 656 N N . TYR A 1 86 ? -0.340 -3.833 -6.015 1.00 90.69 86 TYR A N 1
ATOM 657 C CA . TYR A 1 86 ? -1.237 -4.252 -4.949 1.00 90.69 86 TYR A CA 1
ATOM 658 C C . TYR A 1 86 ? -2.653 -4.471 -5.497 1.00 90.69 86 TYR A C 1
ATOM 660 O O . TYR A 1 86 ? -2.974 -4.056 -6.617 1.00 90.69 86 TYR A O 1
ATOM 668 N N . ASP A 1 87 ? -3.504 -5.109 -4.694 1.00 92.69 87 ASP A N 1
ATOM 669 C CA . ASP A 1 87 ? -4.938 -5.233 -4.962 1.00 92.69 87 ASP A CA 1
ATOM 670 C C . ASP A 1 87 ? -5.674 -3.955 -4.522 1.00 92.69 87 ASP A C 1
ATOM 672 O O . ASP A 1 87 ? -5.725 -3.614 -3.335 1.00 92.69 87 ASP A O 1
ATOM 676 N N . LEU A 1 88 ? -6.249 -3.242 -5.496 1.00 91.94 88 LEU A N 1
ATOM 677 C CA . LEU A 1 88 ? -6.974 -1.991 -5.275 1.00 91.94 88 LEU A CA 1
ATOM 678 C C . LEU A 1 88 ? -8.224 -2.187 -4.405 1.00 91.94 88 LEU A C 1
ATOM 680 O O . LEU A 1 88 ? -8.464 -1.389 -3.503 1.00 91.94 88 LEU A O 1
ATOM 684 N N . ALA A 1 89 ? -8.989 -3.260 -4.618 1.00 93.50 89 ALA A N 1
ATOM 685 C CA . ALA A 1 89 ? -10.206 -3.519 -3.852 1.00 93.50 89 ALA A CA 1
ATOM 686 C C . ALA A 1 89 ? -9.877 -3.855 -2.390 1.00 93.50 89 ALA A C 1
ATOM 688 O O . ALA A 1 89 ? -10.571 -3.421 -1.463 1.00 93.50 89 ALA A O 1
ATOM 689 N N . ALA A 1 90 ? -8.783 -4.585 -2.162 1.00 92.94 90 ALA A N 1
ATOM 690 C CA . ALA A 1 90 ? -8.278 -4.829 -0.816 1.00 92.94 90 ALA A CA 1
ATOM 691 C C . ALA A 1 90 ? -7.771 -3.537 -0.150 1.00 92.94 90 ALA A C 1
ATOM 693 O O . ALA A 1 90 ? -8.018 -3.327 1.041 1.00 92.94 90 ALA A O 1
ATOM 694 N N . ALA A 1 91 ? -7.108 -2.655 -0.906 1.00 93.56 91 ALA A N 1
ATOM 695 C CA . ALA A 1 91 ? -6.662 -1.354 -0.414 1.00 93.56 91 ALA A CA 1
ATOM 696 C C . ALA A 1 91 ? -7.842 -0.447 -0.030 1.00 93.56 91 ALA A C 1
ATOM 698 O O . ALA A 1 91 ? -7.820 0.139 1.053 1.00 93.56 91 ALA A O 1
ATOM 699 N N . ASP A 1 92 ? -8.892 -0.391 -0.853 1.00 94.81 92 ASP A N 1
ATOM 700 C CA . ASP A 1 92 ? -10.135 0.334 -0.562 1.00 94.81 92 ASP A CA 1
ATOM 701 C C . ASP A 1 92 ? -10.778 -0.189 0.728 1.00 94.81 92 ASP A C 1
ATOM 703 O O . ASP A 1 92 ? -11.040 0.573 1.658 1.00 94.81 92 ASP A O 1
ATOM 707 N N . THR A 1 93 ? -10.911 -1.513 0.845 1.00 94.88 93 THR A N 1
ATOM 708 C CA . THR A 1 93 ? -11.482 -2.155 2.038 1.00 94.88 93 THR A CA 1
ATOM 709 C C . THR A 1 93 ? -10.663 -1.848 3.298 1.00 94.88 93 THR A C 1
ATOM 711 O O . THR A 1 93 ? -11.214 -1.672 4.390 1.00 94.88 93 THR A O 1
ATOM 714 N N . LEU A 1 94 ? -9.334 -1.773 3.173 1.00 93.88 94 LEU A N 1
ATOM 715 C CA . LEU A 1 94 ? -8.465 -1.376 4.274 1.00 93.88 94 LEU A CA 1
ATOM 716 C C . LEU A 1 94 ? -8.652 0.104 4.636 1.00 93.88 94 LEU A C 1
ATOM 718 O O . LEU A 1 94 ? -8.694 0.412 5.826 1.00 93.88 94 LEU A O 1
ATOM 722 N N . ARG A 1 95 ? -8.826 1.016 3.669 1.00 93.50 95 ARG A N 1
ATOM 723 C CA . ARG A 1 95 ? -9.146 2.428 3.967 1.00 93.50 95 ARG A CA 1
ATOM 724 C C . ARG A 1 95 ? -10.447 2.551 4.741 1.00 93.50 95 ARG A C 1
ATOM 726 O O . ARG A 1 95 ? -10.460 3.227 5.771 1.00 93.50 95 ARG A O 1
ATOM 733 N N . ASP A 1 96 ? -11.491 1.869 4.286 1.00 93.50 96 ASP A N 1
ATOM 734 C CA . ASP A 1 96 ? -12.802 1.886 4.932 1.00 93.50 96 ASP A CA 1
ATOM 735 C C . ASP A 1 96 ? -12.695 1.372 6.367 1.00 93.50 96 ASP A C 1
ATOM 737 O O . ASP A 1 96 ? -13.134 2.033 7.306 1.00 93.50 96 ASP A O 1
ATOM 741 N N . PHE A 1 97 ? -11.987 0.259 6.576 1.00 93.69 97 PHE A N 1
ATOM 742 C CA . PHE A 1 97 ? -11.714 -0.254 7.917 1.00 93.69 97 PHE A CA 1
ATOM 743 C C . PHE A 1 97 ? -10.973 0.763 8.805 1.00 93.69 97 PHE A C 1
ATOM 745 O O . PHE A 1 97 ? -11.331 0.957 9.969 1.00 93.69 97 PHE A O 1
ATOM 752 N N . LEU A 1 98 ? -9.929 1.422 8.292 1.00 91.50 98 LEU A N 1
ATOM 753 C CA . LEU A 1 98 ? -9.172 2.407 9.069 1.00 91.50 98 LEU A CA 1
ATOM 754 C C . LEU A 1 98 ? -10.058 3.606 9.465 1.00 91.50 98 LEU A C 1
ATOM 756 O O . LEU A 1 98 ? -9.923 4.120 10.579 1.00 91.50 98 LEU A O 1
ATOM 760 N N . GLN A 1 99 ? -10.983 4.016 8.592 1.00 90.62 99 GLN A N 1
ATOM 761 C CA . GLN A 1 99 ? -11.981 5.051 8.877 1.00 90.62 99 GLN A CA 1
ATOM 762 C C . GLN A 1 99 ? -13.026 4.586 9.902 1.00 90.62 99 GLN A C 1
ATOM 764 O O . GLN A 1 99 ? -13.281 5.307 10.868 1.00 90.62 99 GLN A O 1
ATOM 769 N N . GLU A 1 100 ? -13.577 3.377 9.749 1.00 88.75 100 GLU A N 1
ATOM 770 C CA . GLU A 1 100 ? -14.559 2.768 10.665 1.00 88.75 100 GLU A CA 1
ATOM 771 C C . GLU A 1 100 ? -14.042 2.717 12.106 1.00 88.75 100 GLU A C 1
ATOM 773 O O . GLU A 1 100 ? -14.772 2.982 13.062 1.00 88.75 100 GLU A O 1
ATOM 778 N N . VAL A 1 101 ? -12.758 2.399 12.274 1.00 85.06 101 VAL A N 1
ATOM 779 C CA . VAL A 1 101 ? -12.121 2.286 13.592 1.00 85.06 101 VAL A CA 1
ATOM 780 C C . VAL A 1 101 ? -11.726 3.660 14.169 1.00 85.06 101 VAL A C 1
ATOM 782 O O . VAL A 1 101 ? -11.178 3.753 15.270 1.00 85.06 101 VAL A O 1
ATOM 785 N N . GLY A 1 102 ? -12.040 4.750 13.464 1.00 79.00 102 GLY A N 1
ATOM 786 C CA . GLY A 1 102 ? -11.818 6.119 13.923 1.00 79.00 102 GLY A CA 1
ATOM 787 C C . GLY A 1 102 ? -10.343 6.509 13.956 1.00 79.00 102 GLY A C 1
ATOM 788 O O . GLY A 1 102 ? -9.921 7.298 14.807 1.00 79.00 102 GLY A O 1
ATOM 789 N N . LEU A 1 103 ? -9.523 5.929 13.074 1.00 79.19 103 LEU A N 1
ATOM 790 C CA . LEU A 1 103 ? -8.115 6.294 12.985 1.00 79.19 103 LEU A CA 1
ATOM 791 C C . LEU A 1 103 ? -7.967 7.673 12.336 1.00 79.19 103 LEU A C 1
ATOM 793 O O . LEU A 1 103 ? -8.734 8.075 11.465 1.00 79.19 103 LEU A O 1
ATOM 797 N N . THR A 1 104 ? -6.979 8.436 12.806 1.00 77.38 104 THR A N 1
ATOM 798 C CA . THR A 1 104 ? -6.794 9.828 12.389 1.00 77.38 104 THR A CA 1
ATOM 799 C C . THR A 1 104 ? -6.424 9.934 10.912 1.00 77.38 104 THR A C 1
ATOM 801 O O . THR A 1 104 ? -5.751 9.060 10.364 1.00 77.38 104 THR A O 1
ATOM 804 N N . SER A 1 105 ? -6.748 11.076 10.298 1.00 79.25 105 SER A N 1
ATOM 805 C CA . SER A 1 105 ? -6.419 11.412 8.902 1.00 79.25 105 SER A CA 1
ATOM 806 C C . SER A 1 105 ? -4.935 11.218 8.569 1.00 79.25 105 SER A C 1
ATOM 808 O O . SER A 1 105 ? -4.577 10.922 7.436 1.00 79.25 105 SER A O 1
ATOM 810 N N . ARG A 1 106 ? -4.059 11.331 9.575 1.00 84.75 106 ARG A N 1
ATOM 811 C CA . ARG A 1 106 ? -2.621 11.084 9.442 1.00 84.75 106 ARG A CA 1
ATOM 812 C C . ARG A 1 106 ? -2.279 9.616 9.160 1.00 84.75 106 ARG A C 1
ATOM 814 O O . ARG A 1 106 ? -1.374 9.367 8.38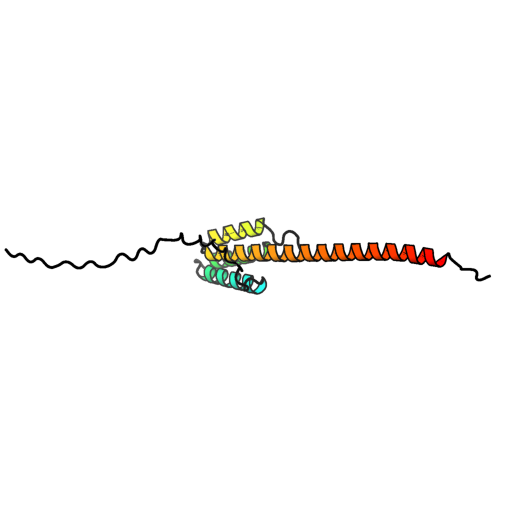2 1.00 84.75 106 ARG A O 1
ATOM 821 N N . ILE A 1 107 ? -2.972 8.655 9.774 1.00 87.56 107 ILE A N 1
ATOM 822 C CA . ILE A 1 107 ? -2.723 7.221 9.534 1.00 87.56 107 ILE A CA 1
ATOM 823 C C . ILE A 1 107 ? -3.193 6.826 8.133 1.00 87.56 107 ILE A C 1
ATOM 825 O O . ILE A 1 107 ? -2.514 6.059 7.459 1.00 87.56 107 ILE A O 1
ATOM 829 N N . LEU A 1 108 ? -4.320 7.382 7.686 1.00 89.81 108 LEU A N 1
ATOM 830 C CA . LEU A 1 108 ? -4.780 7.219 6.307 1.00 89.81 108 LEU A CA 1
ATOM 831 C C . LEU A 1 108 ? -3.758 7.795 5.323 1.00 89.81 108 LEU A C 1
ATOM 833 O O . LEU A 1 108 ? -3.394 7.132 4.364 1.00 89.81 108 LEU A O 1
ATOM 837 N N . LEU A 1 109 ? -3.223 8.986 5.601 1.00 88.88 109 LEU A N 1
ATOM 838 C CA . LEU A 1 109 ? -2.188 9.593 4.765 1.00 88.88 109 LEU A CA 1
ATOM 839 C C . LEU A 1 109 ? -0.895 8.763 4.729 1.00 88.88 109 LEU A C 1
ATOM 841 O O . LEU A 1 109 ? -0.303 8.616 3.665 1.00 88.88 109 LEU A O 1
ATOM 845 N N . ASP A 1 110 ? -0.481 8.182 5.858 1.00 88.62 110 ASP A N 1
ATOM 846 C CA . ASP A 1 110 ? 0.648 7.245 5.893 1.00 88.62 110 ASP A CA 1
ATOM 847 C C . ASP A 1 110 ? 0.396 6.027 4.986 1.00 88.62 110 ASP A C 1
ATOM 849 O O . ASP A 1 110 ? 1.310 5.581 4.295 1.00 88.62 110 ASP A O 1
ATOM 853 N N . PHE A 1 111 ? -0.832 5.497 4.974 1.00 91.19 111 PHE A N 1
ATOM 854 C CA . PHE A 1 111 ? -1.211 4.383 4.106 1.00 91.19 111 PHE A CA 1
ATOM 855 C C . PHE A 1 111 ? -1.161 4.772 2.621 1.00 91.19 111 PHE A C 1
ATOM 857 O O . PHE A 1 111 ? -0.533 4.070 1.832 1.00 91.19 111 PHE A O 1
ATOM 864 N N . GLU A 1 112 ? -1.713 5.929 2.247 1.00 90.94 112 GLU A N 1
ATOM 865 C CA . GLU A 1 112 ? -1.640 6.435 0.867 1.00 90.94 112 GLU A CA 1
ATOM 866 C C . GLU A 1 112 ? -0.200 6.644 0.390 1.00 90.94 112 GLU A C 1
ATOM 868 O O . GLU A 1 112 ? 0.130 6.370 -0.764 1.00 90.94 112 GLU A O 1
ATOM 873 N N . LEU A 1 113 ? 0.682 7.122 1.272 1.00 90.06 113 LEU A N 1
ATOM 874 C CA . LEU A 1 113 ? 2.099 7.279 0.948 1.00 90.06 113 LEU A CA 1
ATOM 875 C C . LEU A 1 113 ? 2.774 5.933 0.665 1.00 90.06 113 LEU A C 1
ATOM 877 O O . LEU A 1 113 ? 3.615 5.865 -0.228 1.00 90.06 113 LEU A O 1
ATOM 881 N N . ILE A 1 114 ? 2.399 4.870 1.384 1.00 89.81 114 ILE A N 1
ATOM 882 C CA . ILE A 1 114 ? 2.906 3.514 1.131 1.00 89.81 114 ILE A CA 1
ATOM 883 C C . ILE A 1 114 ? 2.454 3.021 -0.248 1.00 89.81 114 ILE A C 1
ATOM 885 O O . ILE A 1 114 ? 3.286 2.524 -1.005 1.00 89.81 114 ILE A O 1
ATOM 889 N N . LEU A 1 115 ? 1.174 3.194 -0.597 1.00 90.75 115 LEU A N 1
ATOM 890 C CA . LEU A 1 115 ? 0.644 2.769 -1.899 1.00 90.75 115 LEU A CA 1
ATOM 891 C C . LEU A 1 115 ? 1.322 3.508 -3.060 1.00 90.75 115 LEU A C 1
ATOM 893 O O . LEU A 1 115 ? 1.803 2.878 -3.999 1.00 90.75 115 LEU A O 1
ATOM 897 N N . LYS A 1 116 ? 1.459 4.835 -2.955 1.00 89.69 116 LYS A N 1
ATOM 898 C CA . LYS A 1 116 ? 2.148 5.650 -3.971 1.00 89.69 116 LYS A CA 1
ATOM 899 C C . LYS A 1 116 ? 3.625 5.299 -4.113 1.00 89.69 116 LYS A C 1
ATOM 901 O O . LYS A 1 116 ? 4.167 5.335 -5.216 1.00 89.69 116 LYS A O 1
ATOM 906 N N . ALA A 1 117 ? 4.297 4.981 -3.006 1.00 86.69 117 ALA A N 1
ATOM 907 C CA . ALA A 1 117 ? 5.684 4.533 -3.051 1.00 86.69 117 ALA A CA 1
ATOM 908 C C . ALA A 1 117 ? 5.807 3.193 -3.794 1.00 86.69 117 ALA A C 1
ATOM 910 O O . ALA A 1 117 ? 6.696 3.048 -4.630 1.00 86.69 117 ALA A O 1
ATOM 911 N N . ALA A 1 118 ? 4.886 2.256 -3.544 1.00 86.38 118 ALA A N 1
ATOM 912 C CA . ALA A 1 118 ? 4.848 0.974 -4.241 1.00 86.38 118 ALA A CA 1
ATOM 913 C C . ALA A 1 118 ? 4.596 1.137 -5.751 1.00 86.38 118 ALA A C 1
ATOM 915 O O . ALA A 1 118 ? 5.297 0.523 -6.550 1.00 86.38 118 ALA A O 1
ATOM 916 N N . GLU A 1 119 ? 3.666 2.010 -6.151 1.00 87.94 119 GLU A N 1
ATOM 917 C CA . GLU A 1 119 ? 3.429 2.367 -7.562 1.00 87.94 119 GLU A CA 1
ATOM 918 C C . GLU A 1 119 ? 4.667 2.940 -8.238 1.00 87.94 119 GLU A C 1
ATOM 920 O O . GLU A 1 119 ? 5.066 2.478 -9.304 1.00 87.94 119 GLU A O 1
ATOM 925 N N . SER A 1 120 ? 5.293 3.932 -7.605 1.00 87.00 120 SER A N 1
ATOM 926 C CA . SER A 1 120 ? 6.494 4.573 -8.137 1.00 87.00 120 SER A CA 1
ATOM 927 C C . SER A 1 120 ? 7.635 3.568 -8.320 1.00 87.00 120 SER A C 1
ATOM 929 O O . SER A 1 120 ? 8.306 3.559 -9.353 1.00 87.00 120 SER A O 1
ATOM 931 N N . GLU A 1 121 ? 7.835 2.676 -7.346 1.00 85.06 121 GLU A N 1
ATOM 932 C CA . GLU A 1 121 ? 8.888 1.667 -7.416 1.00 85.06 121 GLU A CA 1
ATOM 933 C C . GLU A 1 121 ? 8.599 0.595 -8.476 1.00 85.06 121 GLU A C 1
ATOM 935 O O . GLU A 1 121 ? 9.496 0.256 -9.252 1.00 85.06 121 GLU A O 1
ATOM 940 N N . ALA A 1 122 ? 7.359 0.106 -8.567 1.00 86.44 122 ALA A N 1
ATOM 941 C CA . ALA A 1 122 ? 6.953 -0.844 -9.601 1.00 86.44 122 ALA A CA 1
ATOM 942 C C . ALA A 1 122 ? 7.108 -0.241 -11.006 1.00 86.44 122 ALA A C 1
ATOM 944 O O . ALA A 1 122 ? 7.696 -0.864 -11.892 1.00 86.44 122 ALA A O 1
ATOM 945 N N . GLN A 1 123 ? 6.698 1.018 -11.189 1.00 87.06 123 GLN A N 1
ATOM 946 C CA . GLN A 1 123 ? 6.874 1.734 -12.450 1.00 87.06 123 GLN A CA 1
ATOM 947 C C . GLN A 1 123 ? 8.357 1.905 -12.802 1.00 87.06 123 GLN A C 1
ATOM 949 O O . GLN A 1 123 ? 8.755 1.689 -13.946 1.00 87.06 123 GLN A O 1
ATOM 954 N N . ALA A 1 124 ? 9.203 2.255 -11.828 1.00 85.88 124 ALA A N 1
ATOM 955 C CA . ALA A 1 124 ? 10.641 2.384 -12.046 1.00 85.88 124 ALA A CA 1
ATOM 956 C C . ALA A 1 124 ? 11.288 1.049 -12.456 1.00 85.88 124 ALA A C 1
ATOM 958 O O . ALA A 1 124 ? 12.161 1.029 -13.329 1.00 85.88 124 ALA A O 1
ATOM 959 N N . ARG A 1 125 ? 10.852 -0.071 -11.861 1.00 85.31 125 ARG A N 1
ATOM 960 C CA . ARG A 1 125 ? 11.301 -1.419 -12.245 1.00 85.31 125 ARG A CA 1
ATOM 961 C C . ARG A 1 125 ? 10.856 -1.777 -13.654 1.00 85.31 125 ARG A C 1
ATOM 963 O O . ARG A 1 125 ? 11.678 -2.267 -14.425 1.00 85.31 125 ARG A O 1
ATOM 970 N N . TRP A 1 126 ? 9.607 -1.483 -14.000 1.00 85.62 126 TRP A N 1
ATOM 971 C CA . TRP A 1 126 ? 9.062 -1.756 -15.325 1.00 85.62 126 TRP A CA 1
ATOM 972 C C . TRP A 1 126 ? 9.807 -0.981 -16.419 1.00 85.62 126 TRP A C 1
ATOM 974 O O . TRP A 1 126 ? 10.339 -1.591 -17.342 1.00 85.62 126 TRP A O 1
ATOM 984 N N . VAL A 1 127 ? 9.993 0.332 -16.241 1.00 87.38 127 VAL A N 1
ATOM 985 C CA . VAL A 1 127 ? 10.775 1.174 -17.168 1.00 87.38 127 VAL A CA 1
ATOM 986 C C . VAL A 1 127 ? 12.217 0.677 -17.304 1.00 87.38 127 VAL A C 1
ATOM 988 O O . VAL A 1 127 ? 12.813 0.730 -18.379 1.00 87.38 127 VAL A O 1
ATOM 991 N N . LYS A 1 128 ? 12.825 0.197 -16.214 1.00 86.06 128 LYS A N 1
ATOM 992 C CA . LYS A 1 128 ? 14.177 -0.369 -16.265 1.00 86.06 128 LYS A CA 1
ATOM 993 C C . LYS A 1 128 ? 14.208 -1.692 -17.034 1.00 86.06 128 LYS A C 1
ATOM 995 O O . LYS A 1 128 ? 15.152 -1.911 -17.788 1.00 86.06 128 LYS A O 1
ATOM 1000 N N . ALA A 1 129 ? 13.214 -2.556 -16.843 1.00 84.75 129 ALA A N 1
ATOM 1001 C CA . ALA A 1 129 ? 13.102 -3.825 -17.554 1.00 84.75 129 ALA A CA 1
ATOM 1002 C C . ALA A 1 129 ? 12.893 -3.611 -19.060 1.00 84.75 129 ALA A C 1
ATOM 1004 O O . ALA A 1 129 ? 13.568 -4.259 -19.855 1.00 84.75 129 ALA A O 1
ATOM 1005 N N . GLU A 1 130 ? 12.046 -2.653 -19.440 1.00 87.25 130 GLU A N 1
ATOM 1006 C CA . GLU A 1 130 ? 11.806 -2.259 -20.833 1.00 87.25 130 GLU A CA 1
ATOM 1007 C C . GLU A 1 130 ? 13.099 -1.785 -21.508 1.00 87.25 130 GLU A C 1
ATOM 1009 O O . GLU A 1 130 ? 13.516 -2.355 -22.511 1.00 87.25 130 GLU A O 1
ATOM 1014 N N . LYS A 1 131 ? 13.840 -0.864 -20.878 1.00 88.56 131 LYS A N 1
ATOM 1015 C CA . LYS A 1 131 ? 15.142 -0.401 -21.395 1.00 88.56 131 LYS A CA 1
ATOM 1016 C C . LYS A 1 131 ? 16.165 -1.523 -21.567 1.00 88.56 131 LYS A C 1
ATOM 1018 O O . LYS A 1 131 ? 16.991 -1.479 -22.476 1.00 88.56 131 LYS A O 1
ATOM 1023 N N . VAL A 1 132 ? 16.162 -2.510 -20.668 1.00 86.38 132 VAL A N 1
ATOM 1024 C CA . VAL A 1 132 ? 17.050 -3.677 -20.780 1.00 86.38 132 VAL A CA 1
ATOM 1025 C C . VAL A 1 132 ? 16.610 -4.580 -21.931 1.00 86.38 132 VAL A C 1
ATOM 1027 O O . VAL A 1 132 ? 17.470 -5.066 -22.661 1.00 86.38 132 VAL A O 1
ATOM 1030 N N . ALA A 1 133 ? 15.305 -4.784 -22.122 1.00 85.62 133 ALA A N 1
ATOM 1031 C CA . ALA A 1 133 ? 14.773 -5.551 -23.244 1.00 85.62 133 ALA A CA 1
ATOM 1032 C C . ALA A 1 133 ? 15.112 -4.889 -24.591 1.00 85.62 133 ALA A C 1
ATOM 1034 O O . ALA A 1 133 ? 15.682 -5.551 -25.455 1.00 85.62 133 ALA A O 1
ATOM 1035 N N . GLU A 1 134 ? 14.894 -3.579 -24.723 1.00 86.50 134 GLU A N 1
ATOM 1036 C CA . GLU A 1 134 ? 15.252 -2.804 -25.921 1.00 86.50 134 GLU A CA 1
ATOM 1037 C C . GLU A 1 134 ? 16.759 -2.865 -26.215 1.00 86.50 134 GLU A C 1
ATOM 1039 O O . GLU A 1 134 ? 17.180 -3.086 -27.350 1.00 86.50 134 GLU A O 1
ATOM 1044 N N . ALA A 1 135 ? 17.606 -2.732 -25.187 1.00 85.50 135 ALA A N 1
ATOM 1045 C CA . ALA A 1 135 ? 19.053 -2.865 -25.349 1.00 85.50 135 ALA A CA 1
ATOM 1046 C C . ALA A 1 135 ? 19.463 -4.282 -25.797 1.00 85.50 135 ALA A C 1
ATOM 1048 O O . ALA A 1 135 ? 20.402 -4.448 -26.581 1.00 85.50 135 ALA A O 1
ATOM 1049 N N . LEU A 1 136 ? 18.768 -5.319 -25.321 1.00 81.75 136 LEU A N 1
ATOM 1050 C CA . LEU A 1 136 ? 18.996 -6.696 -25.756 1.00 81.75 136 LEU A CA 1
ATOM 1051 C C . LEU A 1 136 ? 18.543 -6.928 -27.203 1.00 81.75 136 LEU A C 1
ATOM 1053 O O . LEU A 1 136 ? 19.247 -7.618 -27.936 1.00 81.75 136 LEU A O 1
ATOM 1057 N N . GLU A 1 137 ? 17.432 -6.341 -27.643 1.00 79.75 137 GLU A N 1
ATOM 1058 C CA . GLU A 1 137 ? 16.992 -6.411 -29.043 1.00 79.75 137 GLU A CA 1
ATOM 1059 C C . GLU A 1 137 ? 17.962 -5.676 -29.972 1.00 79.75 137 GLU A C 1
ATOM 1061 O O . GLU A 1 137 ? 18.486 -6.288 -30.901 1.00 79.75 137 GLU A O 1
ATOM 1066 N N . ALA A 1 138 ? 18.353 -4.444 -29.643 1.00 79.12 138 ALA A N 1
ATOM 1067 C CA . ALA A 1 138 ? 19.321 -3.682 -30.434 1.00 79.12 138 ALA A CA 1
ATOM 1068 C C . ALA A 1 138 ? 20.701 -4.368 -30.524 1.00 79.12 138 ALA A C 1
ATOM 1070 O O . ALA A 1 138 ? 21.418 -4.224 -31.514 1.00 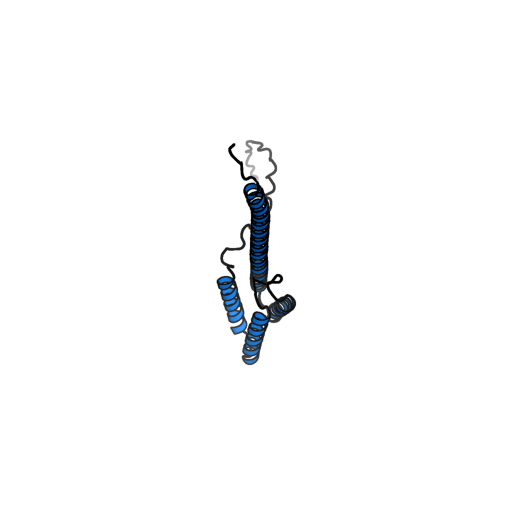79.12 138 ALA A O 1
ATOM 1071 N N . THR A 1 139 ? 21.114 -5.123 -29.496 1.00 73.69 139 THR A N 1
ATO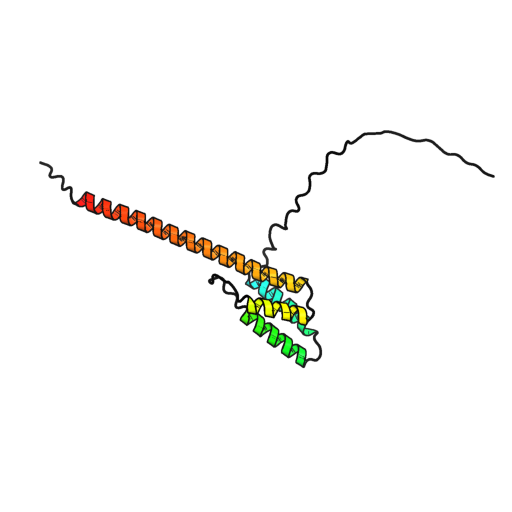M 1072 C CA . THR A 1 139 ? 22.357 -5.919 -29.562 1.00 73.69 139 THR A CA 1
ATOM 1073 C C . THR A 1 139 ? 22.206 -7.215 -30.353 1.00 73.69 139 THR A C 1
ATOM 1075 O O . THR A 1 139 ? 23.213 -7.711 -30.859 1.00 73.69 139 THR A O 1
ATOM 1078 N N . ARG A 1 140 ? 20.993 -7.772 -30.467 1.00 68.69 140 ARG A N 1
ATOM 1079 C CA . ARG A 1 140 ? 20.692 -8.916 -31.341 1.00 68.69 140 ARG A CA 1
ATOM 1080 C C . ARG A 1 140 ? 20.630 -8.493 -32.801 1.00 68.69 140 ARG A C 1
ATOM 1082 O O . ARG A 1 140 ? 21.237 -9.170 -33.617 1.00 68.69 140 ARG A O 1
ATOM 1089 N N . GLU A 1 141 ? 19.980 -7.374 -33.105 1.00 70.62 141 GLU A N 1
ATOM 1090 C CA . GLU A 1 141 ? 19.939 -6.797 -34.455 1.00 70.62 141 GLU A CA 1
ATOM 1091 C C . GLU A 1 141 ? 21.348 -6.501 -34.960 1.00 70.62 141 GLU A C 1
ATOM 1093 O O . GLU A 1 141 ? 21.751 -7.036 -35.986 1.00 70.62 141 GLU A O 1
ATOM 1098 N N . LYS A 1 142 ? 22.155 -5.787 -34.164 1.00 71.69 142 LYS A N 1
ATOM 1099 C CA . LYS A 1 142 ? 23.562 -5.540 -34.505 1.00 71.69 142 LYS A CA 1
ATOM 1100 C C . LYS A 1 142 ? 24.335 -6.835 -34.725 1.00 71.69 142 LYS A C 1
ATOM 1102 O O . LYS A 1 142 ? 25.113 -6.915 -35.662 1.00 71.69 142 LYS A O 1
ATOM 1107 N N . ARG A 1 143 ? 24.145 -7.862 -33.886 1.00 64.81 143 ARG A N 1
ATOM 1108 C CA . ARG A 1 143 ? 24.817 -9.158 -34.089 1.00 64.81 143 ARG A CA 1
ATOM 1109 C C . ARG A 1 143 ? 24.375 -9.853 -35.375 1.00 64.81 143 ARG A C 1
ATOM 1111 O O . ARG A 1 143 ? 25.232 -10.371 -36.071 1.00 64.81 143 ARG A O 1
ATOM 1118 N N . GLY A 1 144 ? 23.086 -9.821 -35.705 1.00 62.94 144 GLY A N 1
ATOM 1119 C CA . GLY A 1 144 ? 22.575 -10.354 -36.968 1.00 62.94 144 GLY A CA 1
ATOM 1120 C C . GLY A 1 144 ? 23.114 -9.604 -38.189 1.00 62.94 144 GLY A C 1
ATOM 1121 O O . GLY A 1 144 ? 23.403 -10.228 -39.202 1.00 62.94 144 GLY A O 1
ATOM 1122 N N . GLU A 1 145 ? 23.312 -8.288 -38.088 1.00 58.25 145 GLU A N 1
ATOM 1123 C CA . GLU A 1 145 ? 23.965 -7.492 -39.135 1.00 58.25 145 GLU A CA 1
ATOM 1124 C C . GLU A 1 145 ? 25.439 -7.889 -39.319 1.00 58.25 145 GLU A C 1
ATOM 1126 O O . GLU A 1 145 ? 25.892 -8.029 -40.452 1.00 58.25 145 GLU A O 1
ATOM 1131 N N . TRP A 1 146 ? 26.179 -8.131 -38.230 1.00 55.69 146 TRP A N 1
ATOM 1132 C CA . TRP A 1 146 ? 27.566 -8.609 -38.304 1.00 55.69 146 TRP A CA 1
ATOM 1133 C C . TRP A 1 146 ? 27.677 -10.055 -38.813 1.00 55.69 146 TRP A C 1
ATOM 1135 O O . TRP A 1 146 ? 28.552 -10.318 -39.633 1.00 55.69 146 TRP A O 1
ATOM 1145 N N . ASP A 1 147 ? 26.777 -10.963 -38.417 1.00 53.50 147 ASP A N 1
ATOM 1146 C CA . ASP A 1 147 ? 26.749 -12.354 -38.910 1.00 53.50 147 ASP A CA 1
ATOM 1147 C C . ASP A 1 147 ? 26.514 -12.423 -40.437 1.00 53.50 147 ASP A C 1
ATOM 1149 O O . ASP A 1 147 ? 27.027 -13.319 -41.107 1.00 53.50 147 ASP A O 1
ATOM 1153 N N . VAL A 1 148 ? 25.766 -11.471 -41.014 1.00 57.31 148 VAL A N 1
ATOM 1154 C CA . VAL A 1 148 ? 25.551 -11.361 -42.473 1.00 57.31 148 VAL A CA 1
ATOM 1155 C C . VAL A 1 148 ? 26.798 -10.840 -43.201 1.00 57.31 148 VAL A C 1
ATOM 1157 O O . VAL A 1 148 ? 27.062 -11.262 -44.325 1.00 57.31 148 VAL A O 1
ATOM 1160 N N . ILE A 1 149 ? 27.583 -9.963 -42.569 1.00 52.25 149 ILE A N 1
ATOM 1161 C CA . ILE A 1 149 ? 28.842 -9.438 -43.126 1.00 52.25 149 ILE A CA 1
ATOM 1162 C C . ILE A 1 149 ? 29.951 -10.499 -43.056 1.00 52.25 149 ILE A C 1
ATOM 1164 O O . ILE A 1 149 ? 30.703 -10.679 -44.010 1.00 52.25 149 ILE A O 1
ATOM 1168 N N . GLU A 1 150 ? 30.031 -11.257 -41.961 1.00 49.78 150 GLU A N 1
ATOM 1169 C CA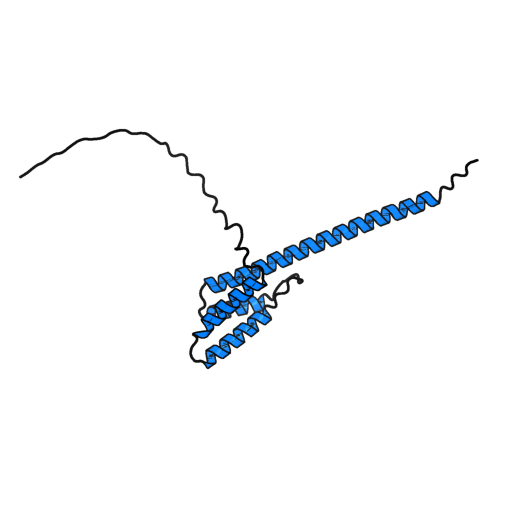 . GLU A 1 150 ? 31.047 -12.304 -41.804 1.00 49.78 150 GLU A CA 1
ATOM 1170 C C . GLU A 1 150 ? 30.830 -13.458 -42.800 1.00 49.78 150 GLU A C 1
ATOM 1172 O O . GLU A 1 150 ? 31.793 -14.040 -43.286 1.00 49.78 150 GLU A O 1
ATOM 1177 N N . GLN A 1 151 ? 29.583 -13.739 -43.201 1.00 48.97 151 GLN A N 1
ATOM 1178 C CA . GLN A 1 151 ? 29.305 -14.679 -44.294 1.00 48.97 151 GLN A CA 1
ATOM 1179 C C . GLN A 1 151 ? 29.645 -14.119 -45.685 1.00 48.97 151 GLN A C 1
ATOM 1181 O O . GLN A 1 151 ? 29.950 -14.911 -46.571 1.00 48.97 151 GLN A O 1
ATOM 1186 N N . SER A 1 152 ? 29.643 -12.793 -45.895 1.00 49.50 152 SER A N 1
ATOM 1187 C CA . SER A 1 152 ? 30.041 -12.207 -47.187 1.00 49.50 152 SER A CA 1
ATOM 1188 C C . SER A 1 152 ? 31.557 -12.134 -47.385 1.00 49.50 152 SER A C 1
ATOM 1190 O O . SER A 1 152 ? 32.016 -12.242 -48.517 1.00 49.50 152 SER A O 1
ATOM 1192 N N . ASP A 1 153 ? 32.338 -12.014 -46.306 1.00 50.22 153 ASP A N 1
ATOM 1193 C CA . ASP A 1 153 ? 33.812 -11.988 -46.368 1.00 50.22 153 ASP A CA 1
ATOM 1194 C C . ASP A 1 153 ? 34.442 -13.391 -46.519 1.00 50.22 153 ASP A C 1
ATOM 1196 O O . ASP A 1 153 ? 35.636 -13.515 -46.794 1.00 50.22 153 ASP A O 1
ATOM 1200 N N . VAL A 1 154 ? 33.660 -14.467 -46.359 1.00 52.12 154 VAL A N 1
ATOM 1201 C CA . VAL A 1 154 ? 34.126 -15.859 -46.527 1.00 52.12 154 VAL A CA 1
ATOM 1202 C C . VAL A 1 154 ? 34.052 -16.336 -47.988 1.00 52.12 154 VAL A C 1
ATOM 1204 O O . VAL A 1 154 ? 34.756 -17.281 -48.347 1.00 52.12 154 VAL A O 1
ATOM 1207 N N . ASP A 1 155 ? 33.285 -15.659 -48.850 1.00 50.03 155 ASP A N 1
ATOM 1208 C CA . ASP A 1 155 ? 33.125 -16.036 -50.264 1.00 50.03 155 ASP A CA 1
ATOM 1209 C C . ASP A 1 155 ? 34.087 -15.314 -51.230 1.00 50.03 155 ASP A C 1
ATOM 1211 O O . ASP A 1 155 ? 34.187 -15.699 -52.397 1.00 50.03 155 ASP A O 1
ATOM 1215 N N . GLU A 1 156 ? 34.877 -14.337 -50.773 1.00 49.94 156 GLU A N 1
ATOM 1216 C CA . GLU A 1 156 ? 35.972 -13.767 -51.571 1.00 49.94 156 GLU A CA 1
ATOM 1217 C C . GLU A 1 156 ? 37.310 -14.435 -51.223 1.00 49.94 156 GLU A C 1
ATOM 1219 O O . GLU A 1 156 ? 38.205 -13.864 -50.594 1.00 49.94 156 GLU A O 1
ATOM 1224 N N . GLN A 1 157 ? 37.478 -15.671 -51.706 1.00 46.41 157 GLN A N 1
ATOM 1225 C CA . GLN A 1 157 ? 38.808 -16.178 -52.039 1.00 46.41 157 GLN A CA 1
ATOM 1226 C C . GLN A 1 157 ? 39.414 -15.239 -53.087 1.00 46.41 157 GLN A C 1
ATOM 1228 O O . GLN A 1 157 ? 39.201 -15.401 -54.287 1.00 46.41 157 GLN A O 1
ATOM 1233 N N . TRP A 1 158 ? 40.180 -14.247 -52.638 1.00 55.53 158 TRP A N 1
ATOM 1234 C CA . TRP A 1 158 ? 41.124 -13.546 -53.496 1.00 55.53 158 TRP A CA 1
ATOM 1235 C C . TRP A 1 158 ? 42.172 -14.571 -53.941 1.00 55.53 158 TRP A C 1
ATOM 1237 O O . TRP A 1 158 ? 43.188 -14.780 -53.276 1.00 55.53 158 TRP A O 1
ATOM 1247 N N . GLU A 1 159 ? 41.891 -15.263 -55.049 1.00 45.25 159 GLU A N 1
ATOM 1248 C CA . GLU A 1 159 ? 42.899 -15.950 -55.845 1.00 45.25 159 GLU A CA 1
ATOM 1249 C C . GLU A 1 159 ? 43.954 -14.906 -56.226 1.00 45.25 159 GLU A C 1
ATOM 1251 O O . GLU A 1 159 ? 43.774 -14.098 -57.135 1.00 45.25 159 GLU A O 1
ATOM 1256 N N . ILE A 1 160 ? 45.057 -14.885 -55.479 1.00 46.22 160 ILE A N 1
ATOM 1257 C CA . ILE A 1 160 ? 46.270 -14.195 -55.898 1.00 46.22 160 ILE A CA 1
ATOM 1258 C C . ILE A 1 160 ? 46.837 -15.022 -57.055 1.00 46.22 160 ILE A C 1
ATOM 1260 O O . ILE A 1 160 ? 47.456 -16.064 -56.827 1.00 46.22 160 ILE A O 1
ATOM 1264 N N . VAL A 1 161 ? 46.602 -14.557 -58.282 1.00 42.44 161 VAL A N 1
ATOM 1265 C CA . VAL A 1 161 ? 47.322 -14.971 -59.496 1.00 42.44 161 VAL A CA 1
ATOM 1266 C C . VAL A 1 161 ? 48.127 -13.791 -60.013 1.00 42.44 161 VAL A C 1
ATOM 1268 O O . VAL A 1 161 ? 47.543 -12.691 -60.147 1.00 42.44 161 VAL A O 1
#

Nearest PDB structures (foldseek):
  1q6a-assembly1_A  TM=3.417E-01  e=2.436E+00  Thermosynechococcus vestitus BP-1
  7ek3-assembly1_A  TM=4.651E-01  e=6.979E+00  Malus domestica
  1wn0-assembly1_A  TM=3.530E-01  e=7.376E+00  Zea mays
  5c5e-assembly1_B  TM=3.627E-01  e=8.241E+00  Synechococcus elongatus PCC 7942 = FACHB-805

Foldseek 3Di:
DDDDDDDDDDDDDPDPDDDPDPPPPPPPPDDDDPCLPPPSLVVVLLVVLLVLLVPDPDPVVSVVLNVVLVVLVVQQQQCLQDQQRGDPVSLVVNLVSCVVSVHDPVSSVSSVVNNVVSNVSSVVVVVVVVVVVVVVVVVVVVVVVVVVVVVVVVPPPPPPD

Secondary structure (DSSP, 8-state):
-----------------------------SS--TT-SHHHHHHHHHHHHHHHHTT-SSHHHHHHHHHHHHHHHHHH---TTSSS-S-HHHHHHHHHHHHHTT--HHHHHHHHHHHHHHHHHHHHHHHHHHHHHHHHHHHHHHHHHHHHHHHHTTS------